Protein AF-A0A6G5QEM6-F1 (afdb_monomer)

Solvent-accessible surface area (backbone atoms only — not comparable to full-atom values): 6846 Å² total; per-residue (Å²): 125,67,67,68,57,55,53,53,4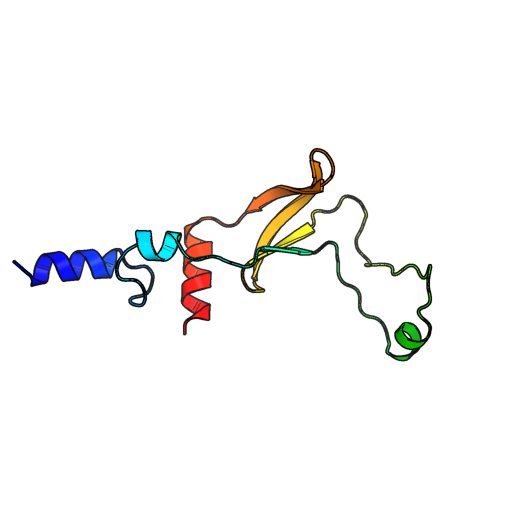0,57,76,56,15,88,64,83,81,37,86,36,55,66,63,58,69,70,60,85,76,63,79,44,75,44,87,6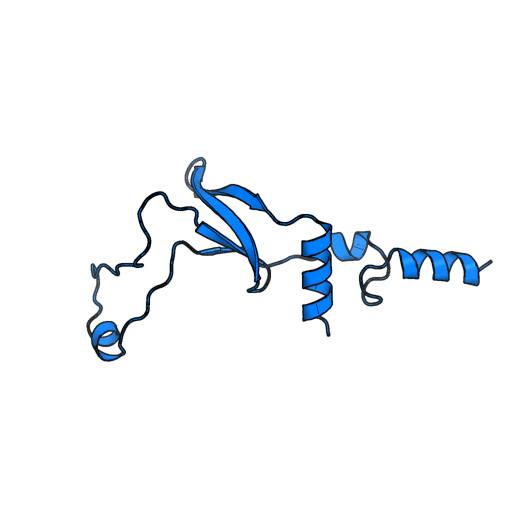4,68,67,91,77,53,72,75,56,60,75,65,64,51,95,86,64,82,82,78,38,88,62,69,86,90,60,65,25,47,27,26,47,85,92,36,80,46,33,30,19,40,83,43,78,52,97,92,38,85,39,72,48,77,76,46,70,63,55,71,69,60,55,55,54,51,59,52,65,75,79,108

Sequence (107 aa):
MSEEEDVVLETLSPLGLFKSYDEFMDISVDFIAELGTTTVSIKELMKFEQGSVIDLEKPAGESVELYINNRIFGKGEVMVYEKNLAIRINEILDSKSVIQYFKKELL

Secondary structure (DSSP, 8-state):
--HHHHHHHHHH-SSSSSSSHHHHHT----EEEE-------HHHHTT--TT-----S--TTPPEEEEETTEEEEEEEEEEETTEEEEEEEEE--HHHHHHHHHHH--

Nearest PDB structures (foldseek):
  5xrw-assembly2_B  TM=9.075E-01  e=5.304E-09  Helicobacter pylori 26695
  1o6a-assembly1_B  TM=8.934E-01  e=1.523E-06  Thermotoga maritima
  1o6a-assembly1_A  TM=9.024E-01  e=2.195E-06  Thermotoga maritima
  8uox-assembly1_E6  TM=8.435E-01  e=2.065E-06  Salmonella enterica subsp. enterica serovar Typhimurium
  8t8o-assembly1_N  TM=7.947E-01  e=1.434E-06  Salmonella enterica subsp. enterica serovar Typhimurium

Radius of gyration: 20.43 Å; Cα contacts (8 Å, |Δi|>4): 107; chains: 1; bounding box: 48×28×61 Å

Foldseek 3Di:
DVPVVQVVQVVQPLAVPDSHPVSVVPDDWDKDWAPAADDDDPVVVVVDDPPDDDDRVDDPPFWTFIDTPNDTFFTFGWDDDPNDIDTDTPTGHDPVVVSVVVNVVVD

pLDDT: mean 82.8, std 16.19, range [46.5, 98.0]

InterPro domains:
  IPR001172 Flagellar motor switch FliN/Type III secretion HrcQb [PR00956] (23-39)
  IPR001172 Flagellar motor switch FliN/Type III secretion HrcQb [PR00956] (40-56)
  IPR001172 Flagellar motor switch FliN/Type III secretion HrcQb [PR00956] (56-69)
  IPR001172 Flagellar motor switch FliN/Type III secretion HrcQb [PR00956] (69-84)
  IPR001543 Flagellar motor switch protein FliN-like, C-terminal domain [PF01052] (23-93)
  IPR012826 Flagellar motor switch FliN [TIGR02480] (21-95)
  IPR036429 SpoA-like superfamily [G3DSA:2.30.330.10] (28-105)
  IPR036429 SpoA-like superfamily [SSF101801] (21-97)
  IPR051469 Flagellar motor switch protein FliN/MopA/SpaO [PTHR43484] (19-100)

Mean predicted aligned error: 9.32 Å

Structure (mmCIF, N/CA/C/O backbone):
data_AF-A0A6G5QEM6-F1
#
_entry.id   AF-A0A6G5QEM6-F1
#
loop_
_atom_site.group_PDB
_atom_site.id
_atom_site.type_symbol
_atom_site.label_atom_id
_atom_site.label_alt_id
_atom_site.label_comp_id
_atom_site.label_asym_id
_atom_site.label_entity_id
_atom_site.label_seq_id
_atom_site.pdbx_PDB_ins_code
_atom_site.Cartn_x
_atom_site.Cartn_y
_atom_site.Cartn_z
_atom_site.occupancy
_atom_site.B_iso_or_equiv
_atom_site.auth_seq_id
_atom_site.auth_comp_id
_atom_site.auth_asym_id
_atom_site.auth_atom_id
_atom_site.pdbx_PDB_model_num
ATOM 1 N N . MET A 1 1 ? 31.007 -14.873 -36.804 1.00 53.44 1 MET A N 1
ATOM 2 C CA . MET A 1 1 ? 29.596 -14.477 -36.998 1.00 53.44 1 MET A CA 1
ATOM 3 C C . MET A 1 1 ? 28.731 -14.799 -35.782 1.00 53.44 1 MET A C 1
ATOM 5 O O . MET A 1 1 ? 27.744 -14.114 -35.617 1.00 53.44 1 MET A O 1
ATOM 9 N N . SER A 1 2 ? 29.090 -15.766 -34.924 1.00 61.12 2 SER A N 1
ATOM 10 C CA . SER A 1 2 ? 28.367 -16.065 -33.672 1.00 61.12 2 SER A CA 1
ATOM 11 C C . SER A 1 2 ? 28.695 -15.116 -32.510 1.00 61.12 2 SER A C 1
ATOM 13 O O . SER A 1 2 ? 27.821 -14.786 -31.727 1.00 61.12 2 SER A O 1
ATOM 15 N N . GLU A 1 3 ? 29.937 -14.636 -32.410 1.00 56.38 3 GLU A N 1
ATOM 16 C CA . GLU A 1 3 ? 30.391 -13.881 -31.229 1.00 56.38 3 GLU A CA 1
ATOM 17 C C . GLU A 1 3 ? 29.871 -12.433 -31.171 1.00 56.38 3 GLU A C 1
ATOM 19 O O . GLU A 1 3 ? 29.735 -11.875 -30.091 1.00 56.38 3 GLU A O 1
ATOM 24 N N . GLU A 1 4 ? 29.551 -11.812 -32.309 1.00 53.50 4 GLU A N 1
ATOM 25 C CA . GLU A 1 4 ? 29.073 -10.419 -32.345 1.00 53.50 4 GLU A CA 1
ATOM 26 C C . GLU A 1 4 ? 27.571 -10.299 -32.026 1.00 53.50 4 GLU A C 1
ATOM 28 O O . GLU A 1 4 ? 27.163 -9.298 -31.445 1.00 53.50 4 GLU A O 1
ATOM 33 N N . GLU A 1 5 ? 26.753 -11.311 -32.343 1.00 51.56 5 GLU A N 1
ATOM 34 C CA . GLU A 1 5 ? 25.327 -11.346 -31.967 1.00 51.56 5 GLU A CA 1
ATOM 35 C C . GLU A 1 5 ? 25.134 -11.669 -30.476 1.00 51.56 5 GLU A C 1
ATOM 37 O O . GLU A 1 5 ? 24.316 -11.022 -29.818 1.00 51.56 5 GLU A O 1
ATOM 42 N N . ASP A 1 6 ? 25.932 -12.591 -29.922 1.00 50.22 6 ASP A N 1
ATOM 43 C CA . ASP A 1 6 ? 25.912 -12.933 -28.491 1.00 50.22 6 ASP A CA 1
ATOM 44 C C . ASP A 1 6 ? 26.259 -11.719 -27.605 1.00 50.22 6 ASP A C 1
ATOM 46 O O . ASP A 1 6 ? 25.592 -11.458 -26.602 1.00 50.22 6 ASP A O 1
ATOM 50 N N . VAL A 1 7 ? 27.245 -10.910 -28.012 1.00 54.31 7 VAL A N 1
ATOM 51 C CA . VAL A 1 7 ? 27.661 -9.703 -27.272 1.00 54.31 7 VAL A CA 1
ATOM 52 C C . VAL A 1 7 ? 26.580 -8.615 -27.295 1.00 54.31 7 VAL A C 1
ATOM 54 O O . VAL A 1 7 ? 26.374 -7.916 -26.301 1.00 54.31 7 VAL A O 1
ATOM 57 N N . VAL A 1 8 ? 25.845 -8.463 -28.401 1.00 55.03 8 VAL A N 1
ATOM 58 C CA . VAL A 1 8 ? 24.754 -7.476 -28.495 1.00 55.03 8 VAL A CA 1
ATOM 59 C C . VAL A 1 8 ? 23.582 -7.873 -27.589 1.00 55.03 8 VAL A C 1
ATOM 61 O O . VAL A 1 8 ? 23.037 -7.016 -26.887 1.00 55.03 8 VAL A O 1
ATOM 64 N N . LEU A 1 9 ? 23.240 -9.162 -27.529 1.00 48.62 9 LEU A N 1
ATOM 65 C CA . LEU A 1 9 ? 22.192 -9.694 -26.650 1.00 48.62 9 LEU A CA 1
ATOM 66 C C . LEU A 1 9 ? 22.537 -9.534 -25.163 1.00 48.62 9 LEU A C 1
ATOM 68 O O . LEU A 1 9 ? 21.676 -9.129 -24.382 1.00 48.62 9 LEU A O 1
ATOM 72 N N . GLU A 1 10 ? 23.796 -9.741 -24.770 1.00 52.09 10 GLU A N 1
ATOM 73 C CA . GLU A 1 10 ? 24.253 -9.507 -23.392 1.00 52.09 10 GLU A CA 1
ATOM 74 C C . GLU A 1 10 ? 24.044 -8.053 -22.948 1.00 52.09 10 GLU A C 1
ATOM 76 O O . GLU A 1 10 ? 23.564 -7.810 -21.838 1.00 52.09 10 GLU A O 1
ATOM 81 N N . THR A 1 11 ? 24.333 -7.082 -23.824 1.00 50.19 11 THR A N 1
ATOM 82 C CA . THR A 1 11 ? 24.189 -5.645 -23.515 1.00 50.19 11 THR A CA 1
ATOM 83 C C . THR A 1 11 ? 22.739 -5.165 -23.440 1.00 50.19 11 THR A C 1
ATOM 85 O O . THR A 1 11 ? 22.458 -4.154 -22.789 1.00 50.19 11 THR A O 1
ATOM 88 N N . LEU A 1 12 ? 21.818 -5.893 -24.078 1.00 50.12 12 LEU A N 1
ATOM 89 C CA . LEU A 1 12 ? 20.379 -5.627 -24.049 1.00 50.12 12 LEU A CA 1
ATOM 90 C C . LEU A 1 12 ? 19.649 -6.449 -22.983 1.00 50.12 12 LEU A C 1
ATOM 92 O O . LEU A 1 12 ? 18.542 -6.077 -22.597 1.00 50.12 12 LEU A O 1
ATOM 96 N N . SER A 1 13 ? 20.259 -7.524 -22.474 1.00 53.94 13 SER A N 1
ATOM 97 C CA . SER A 1 13 ? 19.708 -8.302 -21.371 1.00 53.94 13 SER A CA 1
ATOM 98 C C . SER A 1 13 ? 19.843 -7.502 -20.069 1.00 53.94 13 SER A C 1
ATOM 100 O O . SER A 1 13 ? 20.948 -7.185 -19.619 1.00 53.94 13 SER A O 1
ATOM 102 N N . PRO A 1 14 ? 18.742 -7.139 -19.392 1.00 50.22 14 PRO A N 1
ATOM 103 C CA . PRO A 1 14 ? 18.858 -6.383 -18.156 1.00 50.22 14 PRO A CA 1
ATOM 104 C C . PRO A 1 14 ? 19.528 -7.185 -17.024 1.00 50.22 14 PRO A C 1
ATOM 106 O O . PRO A 1 14 ? 19.890 -6.583 -16.018 1.00 50.22 14 PRO A O 1
ATOM 109 N N . LEU A 1 15 ? 19.728 -8.501 -17.141 1.00 52.81 15 LEU A N 1
ATOM 110 C CA . LEU A 1 15 ? 20.105 -9.343 -16.001 1.00 52.81 15 LEU A CA 1
ATOM 111 C C . LEU A 1 15 ? 21.058 -10.518 -16.277 1.00 52.81 15 LEU A C 1
ATOM 113 O O . LEU A 1 15 ? 21.411 -11.186 -15.312 1.00 52.81 15 LEU A O 1
ATOM 117 N N . GLY A 1 16 ? 21.405 -10.871 -17.521 1.00 56.72 16 GLY A N 1
ATOM 118 C CA . GLY A 1 16 ? 22.059 -12.167 -17.808 1.00 56.72 16 GLY A CA 1
ATOM 119 C C . GLY A 1 16 ? 21.228 -13.414 -17.424 1.00 56.72 16 GLY A C 1
ATOM 120 O O . GLY A 1 16 ? 21.639 -14.538 -17.690 1.00 56.72 16 GLY A O 1
ATOM 121 N N . LEU A 1 17 ? 20.053 -13.217 -16.810 1.00 58.56 17 LEU A N 1
ATOM 122 C CA . LEU A 1 17 ? 19.066 -14.234 -16.440 1.00 58.56 17 LEU A CA 1
ATOM 123 C C . LEU A 1 17 ? 18.010 -14.437 -17.538 1.00 58.56 17 LEU A C 1
ATOM 125 O O . LEU A 1 17 ? 17.430 -15.512 -17.651 1.00 58.56 17 LEU A O 1
ATOM 129 N N . PHE A 1 18 ? 17.783 -13.402 -18.347 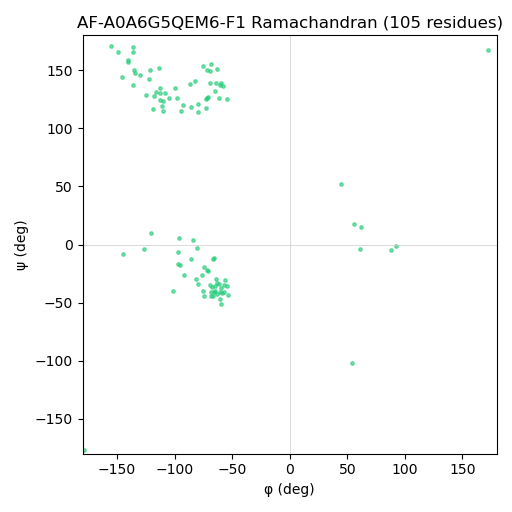1.00 63.66 18 PHE A N 1
ATOM 130 C CA . PHE A 1 18 ? 16.846 -13.400 -19.469 1.00 63.66 18 PHE A CA 1
ATOM 131 C C . PHE A 1 18 ? 17.644 -13.301 -20.758 1.00 63.66 18 PHE A C 1
ATOM 133 O O . PHE A 1 18 ? 18.565 -12.486 -20.848 1.00 63.66 18 PHE A O 1
ATOM 140 N N . LYS A 1 19 ? 17.303 -14.123 -21.750 1.00 64.62 19 LYS A N 1
ATOM 141 C CA . LYS A 1 19 ? 18.001 -14.143 -23.041 1.00 64.62 19 LYS A CA 1
ATOM 142 C C . LYS A 1 19 ? 17.647 -12.933 -23.901 1.00 64.62 19 LYS A C 1
ATOM 144 O O . LYS A 1 19 ? 18.393 -12.599 -24.816 1.00 64.62 19 LYS A O 1
ATOM 149 N N . SER A 1 20 ? 16.529 -12.268 -23.608 1.00 75.38 20 SER A N 1
ATOM 150 C CA . SER A 1 20 ? 16.092 -11.057 -24.299 1.00 75.38 20 SER A CA 1
ATOM 151 C C . SER A 1 20 ? 15.301 -10.120 -23.382 1.00 75.38 20 SER A C 1
ATOM 153 O O . SER A 1 20 ? 14.857 -10.490 -22.294 1.00 75.38 20 SER A O 1
ATOM 155 N N . TYR A 1 21 ? 15.117 -8.881 -23.841 1.00 75.56 21 TYR A N 1
ATOM 156 C CA . TYR A 1 21 ? 14.203 -7.927 -23.213 1.00 75.56 21 TYR A CA 1
ATOM 157 C C . TYR A 1 21 ? 12.745 -8.409 -23.274 1.00 75.56 21 TYR A C 1
ATOM 159 O O . TYR A 1 21 ? 12.002 -8.188 -22.325 1.00 75.56 21 TYR A O 1
ATOM 167 N N . ASP A 1 22 ? 12.360 -9.120 -24.336 1.00 81.50 22 ASP A N 1
ATOM 168 C CA . ASP A 1 22 ? 11.002 -9.654 -24.496 1.00 81.50 22 ASP A CA 1
ATOM 169 C C . ASP A 1 22 ? 10.668 -10.682 -23.404 1.00 81.50 22 ASP A C 1
ATOM 171 O O . ASP A 1 22 ? 9.617 -10.586 -22.780 1.00 81.50 22 ASP A O 1
ATOM 175 N N . GLU A 1 23 ? 11.604 -11.583 -23.072 1.00 78.81 23 GLU A N 1
ATOM 176 C CA . GLU A 1 23 ? 11.424 -12.538 -21.964 1.00 78.81 23 GLU A CA 1
ATOM 177 C C . GLU A 1 23 ? 11.245 -11.835 -20.608 1.00 78.81 23 GLU A C 1
ATOM 179 O O . GLU A 1 23 ? 10.506 -12.317 -19.753 1.00 78.81 23 GLU A O 1
ATOM 184 N N . PHE A 1 24 ? 11.901 -10.688 -20.400 1.00 78.94 24 PHE A N 1
ATOM 185 C CA . PHE A 1 24 ? 11.712 -9.887 -19.188 1.00 78.94 24 PHE A CA 1
ATOM 186 C C . PHE A 1 24 ? 10.317 -9.245 -19.131 1.00 78.94 24 PHE A C 1
ATOM 188 O O . PHE A 1 24 ? 9.736 -9.127 -18.053 1.00 78.94 24 PHE A O 1
ATOM 195 N N . MET A 1 25 ? 9.769 -8.842 -20.279 1.00 82.31 25 MET A N 1
ATOM 196 C CA . MET A 1 25 ? 8.450 -8.207 -20.368 1.00 82.31 25 MET A CA 1
ATOM 197 C C . MET A 1 25 ? 7.292 -9.181 -20.108 1.00 82.31 25 MET A C 1
ATOM 199 O O . MET A 1 25 ? 6.223 -8.739 -19.693 1.00 82.31 25 MET A O 1
ATOM 203 N N . ASP A 1 26 ? 7.506 -10.487 -20.291 1.00 84.00 26 ASP A N 1
ATOM 204 C CA . ASP A 1 26 ? 6.501 -11.532 -20.041 1.00 84.00 26 ASP A CA 1
ATOM 205 C C . ASP A 1 26 ? 6.375 -11.930 -18.555 1.00 84.00 26 ASP A C 1
ATOM 207 O O . ASP A 1 26 ? 5.525 -12.744 -18.177 1.00 84.00 26 ASP A O 1
ATOM 211 N N . ILE A 1 27 ? 7.206 -11.359 -17.679 1.00 83.12 27 ILE A N 1
ATOM 212 C CA . ILE A 1 27 ? 7.192 -11.661 -16.247 1.00 83.12 27 ILE A CA 1
ATOM 213 C C . ILE A 1 27 ? 5.957 -11.043 -15.590 1.00 83.12 27 ILE A C 1
ATOM 215 O O . ILE A 1 27 ? 5.732 -9.834 -15.626 1.00 83.12 27 ILE A O 1
ATOM 219 N N . SER A 1 28 ? 5.182 -11.885 -14.909 1.00 84.75 28 SER A N 1
ATOM 220 C CA . SER A 1 28 ? 4.093 -11.439 -14.037 1.00 84.75 28 SER A CA 1
ATOM 221 C C . SER A 1 28 ? 4.624 -11.035 -12.666 1.00 84.75 28 SER A C 1
ATOM 223 O O . SER A 1 28 ? 5.514 -11.689 -12.122 1.00 84.75 28 SER A O 1
ATOM 225 N N . VAL A 1 29 ? 4.061 -9.967 -12.103 1.00 86.69 29 VAL A N 1
ATOM 226 C CA . VAL A 1 29 ? 4.497 -9.390 -10.826 1.00 86.69 29 VAL A CA 1
ATOM 227 C C . VAL A 1 29 ? 3.295 -9.092 -9.945 1.00 86.69 29 VAL A C 1
ATOM 229 O O . VAL A 1 29 ? 2.227 -8.730 -10.448 1.00 86.69 29 VAL A O 1
ATOM 232 N N . ASP A 1 30 ? 3.478 -9.208 -8.632 1.00 89.62 30 ASP A N 1
ATOM 233 C CA . ASP A 1 30 ? 2.435 -8.860 -7.677 1.00 89.62 30 ASP A CA 1
ATOM 234 C C . ASP A 1 30 ? 2.395 -7.345 -7.494 1.00 89.62 30 ASP A C 1
ATOM 236 O O . ASP A 1 30 ? 3.330 -6.730 -6.976 1.00 89.62 30 ASP A O 1
ATOM 240 N N . PHE A 1 31 ? 1.288 -6.744 -7.923 1.00 92.69 31 PHE A N 1
ATOM 241 C CA . PHE A 1 31 ? 0.979 -5.347 -7.659 1.00 92.69 31 PHE A CA 1
ATOM 242 C C . PHE A 1 31 ? 0.139 -5.242 -6.385 1.00 92.69 31 PHE A C 1
ATOM 244 O O . PHE A 1 31 ? -0.975 -5.767 -6.316 1.00 92.69 31 PHE A O 1
ATOM 251 N N . ILE A 1 32 ? 0.658 -4.527 -5.389 1.00 94.94 32 ILE A N 1
ATOM 252 C CA . ILE A 1 32 ? -0.012 -4.309 -4.106 1.00 94.94 32 ILE A CA 1
ATOM 253 C C . ILE A 1 32 ? -0.258 -2.810 -3.936 1.00 94.94 32 ILE A C 1
ATOM 255 O O . ILE A 1 32 ? 0.662 -2.003 -4.045 1.00 94.94 32 ILE A O 1
ATOM 259 N N . ALA A 1 33 ? -1.502 -2.433 -3.647 1.00 95.12 33 ALA A N 1
ATOM 260 C CA . ALA A 1 33 ? -1.866 -1.074 -3.264 1.00 95.12 33 ALA A CA 1
ATOM 261 C C . ALA A 1 33 ? -2.247 -1.057 -1.783 1.00 95.12 33 ALA A C 1
ATOM 263 O O . ALA A 1 33 ? -3.234 -1.679 -1.386 1.00 95.12 33 ALA A O 1
ATOM 264 N N . GLU A 1 34 ? -1.466 -0.354 -0.967 1.00 93.38 34 GLU A N 1
ATOM 265 C CA . GLU A 1 34 ? -1.671 -0.321 0.477 1.00 93.38 34 GLU A CA 1
ATOM 266 C C . GLU A 1 34 ? -2.527 0.883 0.879 1.00 93.38 34 GLU A C 1
ATOM 268 O O . GLU A 1 34 ? -2.120 2.041 0.734 1.00 93.38 34 GLU A O 1
ATOM 273 N N . LEU A 1 35 ? -3.727 0.605 1.406 1.00 91.31 35 LEU A N 1
A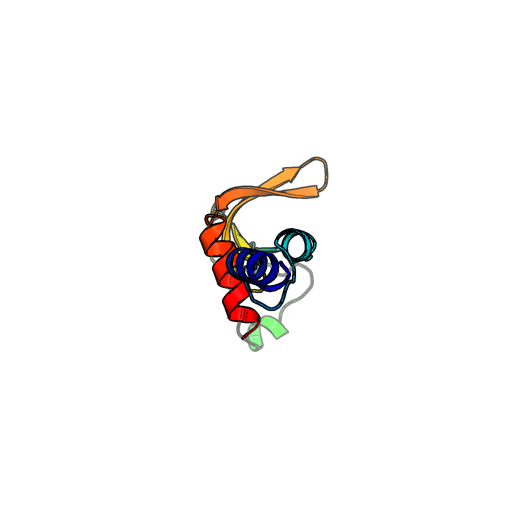TOM 274 C CA . LEU A 1 35 ? -4.619 1.644 1.926 1.00 91.31 35 LEU A CA 1
ATOM 275 C C . LEU A 1 35 ? -3.951 2.402 3.081 1.00 91.31 35 LEU A C 1
ATOM 277 O O . LEU A 1 35 ? -3.937 3.631 3.083 1.00 91.31 35 LEU A O 1
ATOM 281 N N . GLY A 1 36 ? -3.365 1.661 4.017 1.00 90.75 36 GLY A N 1
ATOM 282 C CA . GLY A 1 36 ? -2.593 2.163 5.146 1.00 90.75 36 GLY A CA 1
ATOM 283 C C . GLY A 1 36 ? -2.236 1.031 6.106 1.00 90.75 36 GLY A C 1
ATOM 284 O O . GLY A 1 36 ? -2.801 -0.064 6.032 1.00 90.75 36 GLY A O 1
ATOM 285 N N . THR A 1 37 ? -1.323 1.321 7.022 1.00 92.88 37 THR A N 1
ATOM 286 C CA . THR A 1 37 ? -0.836 0.397 8.045 1.00 92.88 37 THR A CA 1
ATOM 287 C C . THR A 1 37 ? -0.894 1.057 9.411 1.00 92.88 37 THR A C 1
ATOM 289 O O . THR A 1 37 ? -0.685 2.254 9.554 1.00 92.88 37 THR A O 1
ATOM 292 N N . THR A 1 38 ? -1.175 0.256 10.434 1.00 95.75 38 THR A N 1
ATOM 293 C CA . THR A 1 38 ? -1.114 0.687 11.832 1.00 95.75 38 THR A CA 1
ATOM 294 C C . THR A 1 38 ? -0.518 -0.426 12.682 1.00 95.75 38 THR A C 1
ATOM 296 O O . THR A 1 38 ? -0.543 -1.601 12.299 1.00 95.75 38 THR A O 1
ATOM 299 N N . THR A 1 39 ? 0.033 -0.068 13.837 1.00 96.38 39 THR A N 1
ATOM 300 C CA . THR A 1 39 ? 0.560 -1.031 14.807 1.00 96.38 39 THR A CA 1
ATOM 301 C C . THR A 1 39 ? -0.407 -1.157 15.971 1.00 96.38 39 THR A C 1
ATOM 303 O O . THR A 1 39 ? -0.729 -0.175 16.628 1.00 96.38 39 THR A O 1
ATOM 306 N N . VAL A 1 40 ? -0.818 -2.387 16.274 1.00 97.19 40 VAL A N 1
ATOM 307 C CA . VAL A 1 40 ? -1.697 -2.689 17.411 1.00 97.19 40 VAL A CA 1
ATOM 308 C C . VAL A 1 40 ? -1.028 -3.675 18.359 1.00 97.19 40 VAL A C 1
ATOM 310 O O . VAL A 1 40 ? -0.228 -4.521 17.951 1.00 97.19 40 VAL A O 1
ATOM 313 N N . SER A 1 41 ? -1.354 -3.595 19.646 1.00 97.75 41 SER A N 1
ATOM 314 C CA . SER A 1 41 ? -0.867 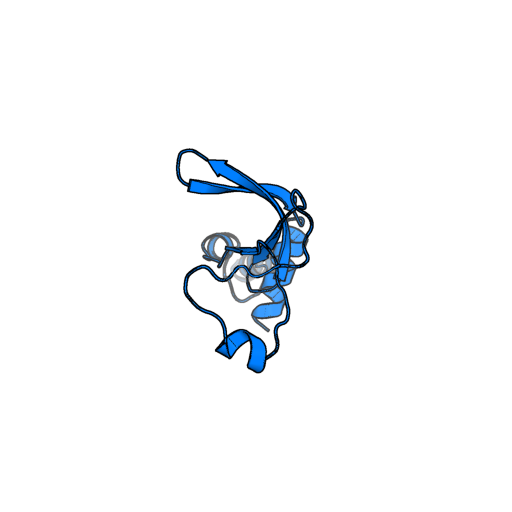-4.569 20.623 1.00 97.75 41 SER A CA 1
ATOM 315 C C . SER A 1 41 ? -1.609 -5.906 20.501 1.00 97.75 41 SER A C 1
ATOM 317 O O . SER A 1 41 ? -2.790 -5.955 20.152 1.00 97.75 41 SER A O 1
ATOM 319 N N . ILE A 1 42 ? -0.966 -7.012 20.900 1.00 97.94 42 ILE A N 1
ATOM 320 C CA . ILE A 1 42 ? -1.624 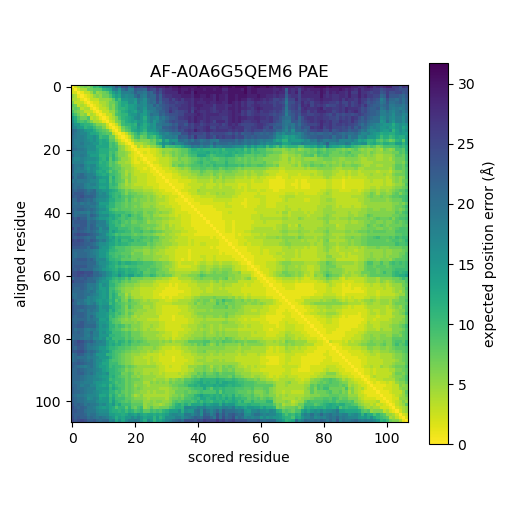-8.336 20.963 1.00 97.94 42 ILE A CA 1
ATOM 321 C C . ILE A 1 42 ? -2.895 -8.276 21.829 1.00 97.94 42 ILE A C 1
ATOM 323 O O . ILE A 1 42 ? -3.900 -8.911 21.522 1.00 97.94 42 ILE A O 1
ATOM 327 N N . LYS A 1 43 ? -2.879 -7.479 22.905 1.00 97.94 43 LYS A N 1
ATOM 328 C CA . LYS A 1 43 ? -4.030 -7.312 23.801 1.00 97.94 43 LYS A CA 1
ATOM 329 C C . LYS A 1 43 ? -5.223 -6.644 23.112 1.00 97.94 43 LYS A C 1
ATOM 331 O O . LYS A 1 43 ? -6.354 -6.972 23.455 1.00 97.94 43 LYS A O 1
ATOM 336 N N . GLU A 1 44 ? -4.990 -5.696 22.211 1.00 96.75 44 GLU A N 1
ATOM 337 C CA . GLU A 1 44 ? -6.049 -5.057 21.419 1.00 96.75 44 GLU A CA 1
ATOM 338 C C . GLU A 1 44 ? -6.558 -5.991 20.331 1.00 96.75 44 GLU A C 1
ATOM 340 O O . GLU A 1 44 ? -7.767 -6.170 20.226 1.00 96.75 44 GLU A O 1
ATOM 345 N N . LEU A 1 45 ? -5.651 -6.666 19.618 1.00 96.75 45 LEU A N 1
ATOM 346 C CA . LEU A 1 45 ? -6.001 -7.651 18.595 1.00 96.75 45 LEU A CA 1
ATOM 347 C C . LEU A 1 45 ? -6.948 -8.732 19.139 1.00 96.75 45 LEU A C 1
ATOM 349 O O . LEU A 1 45 ? -7.947 -9.060 18.509 1.00 96.75 45 LEU A O 1
ATOM 353 N N . MET A 1 46 ? -6.682 -9.241 20.346 1.00 98.00 46 MET A N 1
ATOM 354 C CA . MET A 1 46 ? -7.527 -10.250 21.002 1.00 98.00 46 MET A CA 1
ATOM 355 C C . MET A 1 46 ? -8.928 -9.749 21.391 1.00 98.00 46 MET A C 1
ATOM 357 O O . MET A 1 46 ? -9.775 -10.557 21.763 1.00 98.00 46 MET A O 1
ATOM 361 N N . LYS A 1 47 ? -9.173 -8.434 21.353 1.00 97.44 47 LYS A N 1
ATOM 362 C CA . LYS A 1 47 ? -10.486 -7.827 21.613 1.00 97.44 47 LYS A CA 1
ATOM 363 C C . LYS A 1 47 ? -11.259 -7.516 20.336 1.00 97.44 47 LYS A C 1
ATOM 365 O O . LYS A 1 47 ? -12.395 -7.066 20.441 1.00 97.44 47 LYS A O 1
ATOM 370 N N . PHE A 1 48 ? -10.656 -7.687 19.160 1.00 97.81 48 PHE A N 1
ATOM 371 C CA . PHE A 1 48 ? -11.353 -7.426 17.911 1.00 97.81 48 PHE A CA 1
ATOM 372 C C . PHE A 1 48 ? -12.509 -8.404 17.741 1.00 97.81 48 PHE A C 1
ATOM 374 O O . PHE A 1 48 ? -12.374 -9.617 17.881 1.00 97.81 48 PHE A O 1
ATOM 381 N N . GLU A 1 49 ? -13.652 -7.837 17.403 1.00 97.81 49 GLU A N 1
ATOM 382 C CA . GLU A 1 49 ? -14.888 -8.546 17.121 1.00 97.81 49 GLU A CA 1
ATOM 383 C C . GLU A 1 49 ? -15.562 -7.957 15.881 1.00 97.81 49 GLU A C 1
ATOM 385 O O . GLU A 1 49 ? -15.152 -6.914 15.358 1.00 97.81 49 GLU A O 1
ATOM 390 N N . GLN A 1 50 ? -16.600 -8.630 15.385 1.00 97.56 50 GLN A N 1
ATOM 391 C CA . GLN A 1 50 ? -17.349 -8.153 14.229 1.00 97.56 50 GLN A CA 1
ATOM 392 C C . GLN A 1 50 ? -17.851 -6.720 14.466 1.00 97.56 50 GLN A C 1
ATOM 394 O O . GLN A 1 50 ? -18.549 -6.450 15.437 1.00 97.56 50 GLN A O 1
ATOM 399 N N . GLY A 1 51 ? -17.508 -5.812 13.551 1.00 97.31 51 GLY A N 1
ATOM 400 C CA . GLY A 1 51 ? -17.852 -4.391 13.655 1.00 97.31 51 GLY A CA 1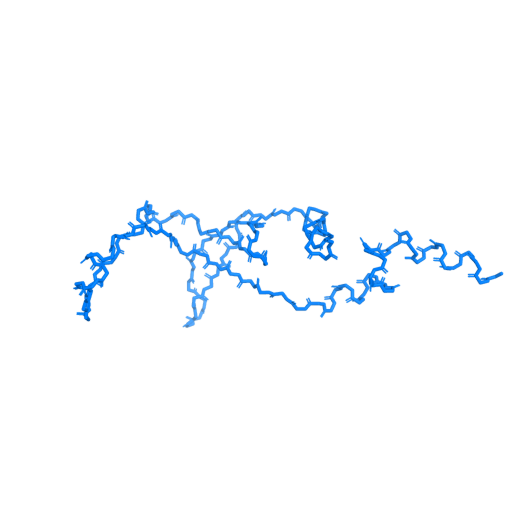
ATOM 401 C C . GLY A 1 51 ? -16.791 -3.519 14.334 1.00 97.31 51 GLY A C 1
ATOM 402 O O . GLY A 1 51 ? -16.977 -2.306 14.395 1.00 97.31 51 GLY A O 1
ATOM 403 N N . SER A 1 52 ? -15.674 -4.092 14.795 1.00 97.31 52 SER A N 1
ATOM 404 C CA . SER A 1 52 ? -14.522 -3.306 15.254 1.00 97.31 52 SER A CA 1
ATOM 405 C C . SER A 1 52 ? -13.983 -2.420 14.129 1.00 97.31 52 SER A C 1
ATOM 407 O O . SER A 1 52 ? -13.878 -2.852 12.981 1.00 97.31 52 SER A O 1
ATOM 409 N N . VAL A 1 53 ? -13.619 -1.186 14.474 1.00 96.38 53 VAL A N 1
ATOM 410 C CA . VAL A 1 53 ? -13.016 -0.212 13.558 1.00 96.38 53 VAL A CA 1
ATOM 411 C C . VAL A 1 53 ? -11.547 -0.055 13.925 1.00 96.38 53 VAL A C 1
ATOM 413 O O . VAL A 1 53 ? -11.222 0.144 15.094 1.00 96.38 53 VAL A O 1
ATOM 416 N N . ILE A 1 54 ? -10.671 -0.155 12.928 1.00 95.69 54 ILE A N 1
ATOM 417 C CA . ILE A 1 54 ? -9.221 -0.031 13.084 1.00 95.69 54 ILE A CA 1
ATOM 418 C C . ILE A 1 54 ? -8.806 1.276 12.414 1.00 95.69 54 ILE A C 1
ATOM 420 O O . ILE A 1 54 ? -9.043 1.453 11.218 1.00 95.69 54 ILE A O 1
ATOM 424 N N . ASP A 1 55 ? -8.224 2.190 13.186 1.00 94.00 55 ASP A N 1
ATOM 425 C CA . ASP A 1 55 ? -7.677 3.439 12.660 1.00 94.00 55 ASP A CA 1
ATOM 4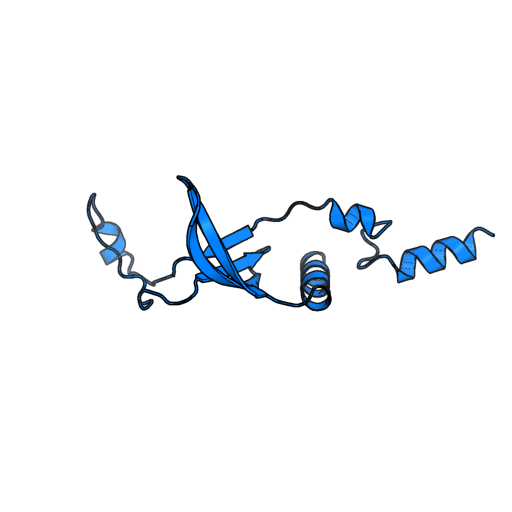26 C C . ASP A 1 55 ? -6.298 3.173 12.044 1.00 94.00 55 ASP A C 1
ATOM 428 O O . ASP A 1 55 ? -5.395 2.679 12.719 1.00 94.00 55 ASP A O 1
ATOM 432 N N . LEU A 1 56 ? -6.152 3.470 10.752 1.00 94.38 56 LEU A N 1
ATOM 433 C CA . LEU A 1 56 ? -4.905 3.278 10.009 1.00 94.38 56 LEU A CA 1
ATOM 434 C C . LEU A 1 56 ? -3.925 4.449 10.176 1.00 94.38 56 LEU A C 1
ATOM 436 O O . LEU A 1 56 ? -2.905 4.466 9.500 1.00 94.38 56 LEU A O 1
ATOM 440 N N . GLU A 1 57 ? -4.254 5.447 11.004 1.00 89.69 57 GLU A N 1
ATOM 441 C CA . GLU A 1 57 ? -3.439 6.646 11.264 1.00 89.69 57 GLU A CA 1
ATOM 442 C C . GLU A 1 57 ? -3.077 7.444 9.998 1.00 89.69 57 GLU A C 1
ATOM 444 O O . GLU A 1 57 ? -2.184 8.292 10.001 1.00 89.69 57 GLU A O 1
ATOM 449 N N . LYS A 1 58 ? -3.810 7.206 8.905 1.00 88.69 58 LYS A N 1
ATOM 450 C CA . LYS A 1 58 ? -3.609 7.850 7.613 1.00 88.69 58 LYS A CA 1
ATOM 451 C C . LYS A 1 58 ? -4.757 8.812 7.310 1.00 88.69 58 LYS A C 1
ATOM 453 O O . LYS A 1 58 ? -5.913 8.375 7.273 1.00 88.69 58 LYS A O 1
ATOM 458 N N . PRO A 1 59 ? -4.481 10.104 7.058 1.00 89.31 59 PRO A N 1
ATOM 459 C CA . PRO A 1 59 ? -5.517 11.066 6.712 1.00 89.31 59 PRO A CA 1
ATOM 460 C 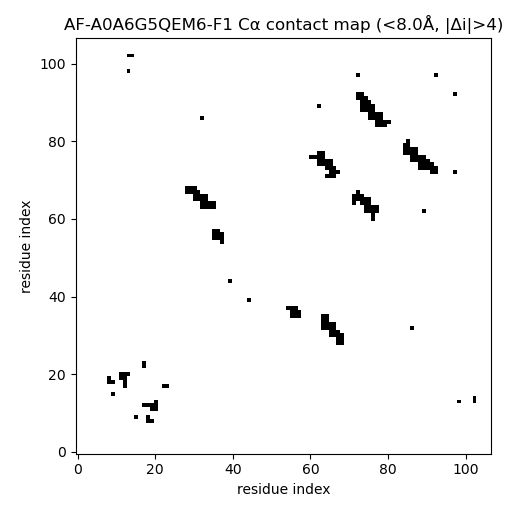C . PRO A 1 59 ? -6.307 10.655 5.465 1.00 89.31 59 PRO A C 1
ATOM 462 O O . PRO A 1 59 ? -5.754 10.235 4.446 1.00 89.31 59 PRO A O 1
ATOM 465 N N . ALA A 1 60 ? -7.631 10.804 5.532 1.00 86.19 60 ALA A N 1
ATOM 466 C CA . ALA A 1 60 ? -8.498 10.531 4.394 1.00 86.19 60 ALA A CA 1
ATOM 467 C C . ALA A 1 60 ? -8.142 11.437 3.204 1.00 86.19 60 ALA A C 1
ATOM 469 O O . ALA A 1 60 ? -7.945 12.642 3.363 1.00 86.19 60 ALA A O 1
ATOM 470 N N . GLY A 1 61 ? -8.109 10.853 2.006 1.00 84.06 61 GLY A N 1
ATOM 471 C CA . GLY A 1 61 ? -7.760 11.560 0.771 1.00 84.06 61 GLY A CA 1
ATOM 472 C C . GLY A 1 61 ? -6.264 11.588 0.452 1.00 84.06 61 GLY A C 1
ATOM 473 O O . GLY A 1 61 ? -5.904 12.039 -0.631 1.00 84.06 61 GLY A O 1
ATOM 474 N N . GLU A 1 62 ? -5.393 11.081 1.330 1.00 90.25 62 GLU A N 1
ATOM 475 C CA . GLU A 1 62 ? -3.993 10.863 0.967 1.00 90.25 62 GLU A CA 1
ATOM 476 C C . GLU A 1 62 ? -3.825 9.728 -0.045 1.00 90.25 62 GLU A C 1
ATOM 478 O O . GLU A 1 62 ? -4.574 8.745 -0.056 1.00 90.25 62 GLU A O 1
ATOM 483 N N . SER A 1 63 ? -2.792 9.845 -0.882 1.00 94.12 63 SER A N 1
ATOM 484 C CA . SER A 1 63 ? -2.452 8.801 -1.841 1.00 94.12 63 SER A CA 1
ATOM 485 C C . SER A 1 63 ? -2.037 7.505 -1.140 1.00 94.12 63 SER A C 1
ATOM 487 O O . SER A 1 63 ? -1.291 7.508 -0.160 1.00 94.12 63 SER A O 1
ATOM 489 N N . VAL A 1 64 ? -2.495 6.376 -1.667 1.00 95.12 64 VAL A N 1
ATOM 490 C CA . VAL A 1 64 ? -2.016 5.039 -1.316 1.00 95.12 64 VAL A CA 1
ATOM 491 C C . VAL A 1 64 ? -0.623 4.797 -1.869 1.00 95.12 64 VAL A C 1
ATOM 493 O O . VAL A 1 64 ? -0.244 5.351 -2.903 1.00 95.12 64 VAL A O 1
ATOM 496 N N . GLU A 1 65 ? 0.132 3.964 -1.168 1.00 95.38 65 GLU A N 1
ATOM 497 C CA . GLU A 1 65 ? 1.446 3.520 -1.614 1.00 95.38 65 GLU A CA 1
ATOM 498 C C . GLU A 1 65 ? 1.289 2.295 -2.508 1.00 95.38 65 GLU A C 1
ATOM 500 O O . GLU A 1 65 ? 0.467 1.414 -2.241 1.00 95.38 65 GLU A O 1
ATOM 505 N N . LEU A 1 66 ? 2.054 2.267 -3.597 1.00 95.62 66 LEU A N 1
ATOM 506 C CA . LEU A 1 66 ? 2.009 1.201 -4.588 1.00 95.62 66 LEU A CA 1
ATOM 507 C C . LEU A 1 66 ? 3.312 0.429 -4.545 1.00 95.62 66 LEU A C 1
ATOM 509 O O . LEU A 1 66 ? 4.394 1.017 -4.626 1.00 95.62 66 LEU A O 1
ATOM 513 N N . TYR A 1 67 ? 3.187 -0.886 -4.466 1.00 93.12 67 TYR A N 1
ATOM 514 C CA . TYR A 1 67 ? 4.287 -1.811 -4.308 1.00 93.12 67 TYR A CA 1
ATOM 515 C C . TYR A 1 67 ? 4.315 -2.826 -5.444 1.00 93.12 67 TYR A C 1
ATOM 517 O O . TYR A 1 67 ? 3.276 -3.323 -5.878 1.00 93.12 67 TYR A O 1
ATOM 525 N N . ILE A 1 68 ? 5.526 -3.159 -5.874 1.00 89.75 68 ILE A N 1
ATOM 526 C CA . ILE A 1 68 ? 5.826 -4.357 -6.656 1.00 89.75 68 ILE A CA 1
ATOM 527 C C . ILE A 1 68 ? 6.915 -5.101 -5.899 1.00 89.75 68 ILE A C 1
ATOM 529 O O . ILE A 1 68 ? 7.907 -4.480 -5.510 1.00 89.75 68 ILE A O 1
ATOM 533 N N . ASN A 1 69 ? 6.711 -6.395 -5.650 1.00 84.62 69 ASN A N 1
ATOM 534 C CA . ASN A 1 69 ? 7.635 -7.235 -4.881 1.00 84.62 69 ASN A CA 1
ATOM 535 C C . ASN A 1 69 ? 8.142 -6.539 -3.601 1.00 84.62 69 ASN A C 1
ATOM 537 O O . ASN A 1 69 ? 9.339 -6.350 -3.378 1.00 84.62 69 ASN A O 1
ATOM 541 N N . ASN A 1 70 ? 7.208 -6.041 -2.786 1.00 83.31 70 ASN A N 1
ATOM 542 C CA . ASN A 1 70 ? 7.498 -5.385 -1.506 1.00 83.31 70 ASN A CA 1
ATOM 543 C C . ASN A 1 70 ? 8.341 -4.096 -1.595 1.00 83.31 70 ASN A C 1
ATOM 545 O O . ASN A 1 70 ? 8.836 -3.614 -0.575 1.00 83.31 70 ASN A O 1
ATOM 549 N N . ARG A 1 71 ? 8.483 -3.491 -2.781 1.00 86.69 71 ARG A N 1
ATOM 550 C CA . ARG A 1 71 ? 9.155 -2.197 -2.960 1.00 86.69 71 ARG A CA 1
ATOM 551 C C . ARG A 1 71 ? 8.194 -1.147 -3.471 1.00 86.69 71 ARG A C 1
ATOM 553 O O . ARG A 1 71 ? 7.506 -1.367 -4.465 1.00 86.69 71 ARG A O 1
ATOM 560 N N . ILE A 1 72 ? 8.208 0.015 -2.821 1.00 90.50 72 ILE A N 1
ATOM 561 C CA . ILE A 1 72 ? 7.438 1.172 -3.270 1.00 90.50 72 ILE A CA 1
ATOM 562 C C . ILE A 1 72 ? 7.935 1.578 -4.656 1.00 90.50 72 ILE A C 1
ATOM 564 O O . ILE A 1 72 ? 9.127 1.823 -4.851 1.00 90.50 72 ILE A O 1
ATOM 568 N N . PHE A 1 73 ? 7.012 1.672 -5.606 1.00 93.56 73 PHE A N 1
ATOM 569 C CA . PHE A 1 73 ? 7.301 2.116 -6.968 1.00 93.56 73 PHE A CA 1
ATOM 570 C C . PHE A 1 73 ? 6.409 3.275 -7.423 1.00 93.56 73 PHE A C 1
ATOM 572 O O . PHE A 1 73 ? 6.607 3.812 -8.513 1.00 93.56 73 PHE A O 1
ATOM 579 N N . GLY A 1 74 ? 5.448 3.687 -6.596 1.00 95.31 74 GLY A N 1
ATOM 580 C CA . GLY A 1 74 ? 4.577 4.806 -6.909 1.00 95.31 74 GLY A CA 1
ATOM 581 C C . GLY A 1 74 ? 3.573 5.131 -5.812 1.00 95.31 74 GLY A C 1
ATOM 582 O O . GLY A 1 74 ? 3.552 4.514 -4.745 1.00 95.31 74 GLY A O 1
ATOM 583 N N . LYS A 1 75 ? 2.729 6.114 -6.114 1.00 96.25 75 LYS A N 1
ATOM 584 C CA . LYS A 1 75 ? 1.597 6.548 -5.298 1.00 96.25 75 LYS A CA 1
ATOM 585 C C . LYS A 1 75 ? 0.368 6.748 -6.171 1.00 96.25 75 LYS A C 1
ATOM 587 O O . LYS A 1 75 ? 0.481 7.128 -7.339 1.00 96.25 75 LYS A O 1
ATOM 592 N N . GLY A 1 76 ? -0.812 6.536 -5.604 1.00 96.06 76 GLY A N 1
ATOM 593 C CA . GLY A 1 76 ? -2.061 6.734 -6.332 1.00 96.06 76 GLY A CA 1
ATOM 594 C C . GLY A 1 76 ? -3.261 7.033 -5.452 1.00 96.06 76 GLY A C 1
ATOM 595 O O . GLY A 1 76 ? -3.201 6.940 -4.235 1.00 96.06 76 GLY A O 1
ATOM 596 N N . GLU A 1 77 ? -4.368 7.397 -6.074 1.00 94.56 77 GLU A N 1
ATOM 597 C CA . GLU A 1 77 ? -5.647 7.631 -5.412 1.00 94.56 77 GLU A CA 1
ATOM 598 C C . GLU A 1 77 ? -6.560 6.420 -5.571 1.00 94.56 77 GLU A C 1
ATOM 600 O O . GLU A 1 77 ? -6.718 5.888 -6.674 1.00 94.56 77 GLU A O 1
ATOM 605 N N . VAL A 1 78 ? -7.200 6.010 -4.474 1.00 92.75 78 VAL A N 1
ATOM 606 C CA . VAL A 1 78 ? -8.272 5.013 -4.527 1.00 92.75 78 VAL A CA 1
ATOM 607 C C . VAL A 1 78 ? -9.487 5.649 -5.183 1.00 92.75 78 VAL A C 1
ATOM 609 O O . VAL A 1 78 ? -9.977 6.693 -4.757 1.00 92.75 78 VAL A O 1
ATOM 612 N N . MET A 1 79 ? -10.001 4.987 -6.206 1.00 92.94 79 MET A N 1
ATOM 613 C CA . MET A 1 79 ? -11.212 5.377 -6.902 1.00 92.94 79 MET A CA 1
ATOM 614 C C . MET A 1 79 ? -12.099 4.163 -7.155 1.00 92.94 79 MET A C 1
ATOM 616 O O . MET A 1 79 ? -11.679 3.013 -7.041 1.00 92.94 79 MET A O 1
ATOM 620 N N . VAL A 1 80 ? -13.349 4.425 -7.518 1.00 95.25 80 VAL A N 1
ATOM 621 C CA . VAL A 1 80 ? -14.259 3.389 -8.003 1.00 95.25 80 VAL A CA 1
ATOM 622 C C . VAL A 1 80 ? -14.251 3.440 -9.523 1.00 95.25 80 VAL A C 1
ATOM 624 O O . VAL A 1 80 ? -14.482 4.497 -10.115 1.00 95.25 80 VAL A O 1
ATOM 627 N N . TYR A 1 81 ? -13.980 2.302 -10.152 1.00 95.50 81 TYR A N 1
ATOM 628 C CA . TYR A 1 81 ? -14.115 2.122 -11.590 1.00 95.50 81 TYR A CA 1
ATOM 629 C C . TYR A 1 81 ? -15.147 1.029 -11.850 1.00 95.50 81 TYR A C 1
ATOM 631 O O . TYR A 1 81 ? -14.985 -0.118 -11.433 1.00 95.50 81 TYR A O 1
ATOM 639 N N . GLU A 1 82 ? -16.245 1.416 -12.497 1.00 95.44 82 GLU A N 1
ATOM 640 C CA . GLU A 1 82 ? -17.462 0.611 -12.614 1.00 95.44 82 GLU A CA 1
ATOM 641 C C . GLU A 1 82 ? -17.993 0.159 -11.243 1.00 95.44 82 GLU A C 1
ATOM 643 O O . GLU A 1 82 ? -18.619 0.940 -10.531 1.00 95.44 82 GLU A O 1
ATOM 648 N N . LYS A 1 83 ? -17.755 -1.102 -10.874 1.00 95.81 83 LYS A N 1
ATOM 649 C CA . LYS A 1 83 ? -18.159 -1.705 -9.596 1.00 95.81 83 LYS A CA 1
ATOM 650 C C . LYS A 1 83 ? -16.964 -2.218 -8.790 1.00 95.81 83 LYS A C 1
ATOM 652 O O . LYS A 1 83 ? -17.161 -2.912 -7.798 1.00 95.81 83 LYS A O 1
ATOM 657 N N . ASN A 1 84 ? -15.748 -1.886 -9.218 1.00 96.06 84 ASN A N 1
ATOM 658 C CA . ASN A 1 84 ? -14.506 -2.342 -8.613 1.00 96.06 84 ASN A CA 1
ATOM 659 C C . ASN A 1 84 ? -13.752 -1.173 -7.978 1.00 96.06 84 ASN A C 1
ATOM 661 O O . ASN A 1 84 ? -13.846 -0.028 -8.429 1.00 96.06 84 ASN A O 1
ATOM 665 N N . LEU A 1 85 ? -12.968 -1.482 -6.947 1.00 94.50 85 LEU A N 1
ATOM 666 C CA . LEU A 1 85 ? -11.918 -0.579 -6.489 1.00 94.50 85 LEU A CA 1
ATOM 667 C C . LEU A 1 85 ? -10.817 -0.529 -7.548 1.00 94.50 85 LEU A C 1
ATOM 669 O O . LEU A 1 85 ? -10.447 -1.550 -8.126 1.00 94.50 85 LEU A O 1
ATOM 673 N N . ALA A 1 86 ? -10.303 0.665 -7.790 1.00 95.69 86 ALA A N 1
ATOM 674 C CA . ALA A 1 86 ? -9.218 0.919 -8.716 1.00 95.69 86 ALA A CA 1
ATOM 675 C C . ALA A 1 86 ? -8.278 1.970 -8.130 1.00 95.69 86 ALA A C 1
ATOM 677 O O . ALA A 1 86 ? -8.666 2.760 -7.270 1.00 95.69 86 ALA A O 1
ATOM 678 N N . ILE A 1 87 ? -7.045 1.991 -8.623 1.00 96.00 87 ILE A N 1
ATOM 679 C CA . ILE A 1 87 ? -6.054 2.997 -8.259 1.00 96.00 87 ILE A CA 1
ATOM 680 C C . ILE A 1 87 ? -5.772 3.862 -9.482 1.00 96.00 87 ILE A C 1
ATOM 682 O O . ILE A 1 87 ? -5.369 3.351 -10.527 1.00 96.00 87 ILE A O 1
ATOM 686 N N . ARG A 1 88 ? -5.932 5.178 -9.346 1.00 95.62 88 ARG A N 1
ATOM 687 C CA . ARG A 1 88 ? -5.355 6.137 -10.290 1.00 95.62 88 ARG A CA 1
ATOM 688 C C . ARG A 1 88 ? -3.932 6.441 -9.856 1.00 95.62 88 ARG A C 1
ATOM 690 O O . ARG A 1 88 ? -3.728 6.964 -8.770 1.00 95.62 88 ARG A O 1
ATOM 697 N N . ILE A 1 89 ? -2.958 6.123 -10.696 1.00 95.94 89 ILE A N 1
ATOM 698 C CA . ILE A 1 89 ? -1.554 6.422 -10.412 1.00 95.94 89 ILE A CA 1
ATOM 699 C C . ILE A 1 89 ? -1.330 7.934 -10.536 1.00 95.94 89 ILE A C 1
ATOM 701 O O . ILE A 1 89 ? -1.644 8.520 -11.571 1.00 95.94 89 ILE A O 1
ATOM 705 N N . ASN A 1 90 ? -0.774 8.538 -9.486 1.00 95.06 90 ASN A N 1
ATOM 706 C CA . ASN A 1 90 ? -0.411 9.955 -9.426 1.00 95.06 90 ASN A CA 1
ATOM 707 C C . ASN A 1 90 ? 1.095 10.151 -9.632 1.00 95.06 90 ASN A C 1
ATOM 709 O O . ASN A 1 90 ? 1.519 11.073 -10.324 1.00 95.06 90 ASN A O 1
ATOM 713 N N . GLU A 1 91 ? 1.899 9.265 -9.042 1.00 95.19 91 GLU A N 1
ATOM 714 C CA . GLU A 1 91 ? 3.360 9.287 -9.102 1.00 95.19 91 GLU A CA 1
ATOM 715 C C . GLU A 1 91 ? 3.869 7.867 -9.358 1.00 95.19 91 GLU A C 1
ATOM 717 O O . GLU A 1 91 ? 3.381 6.914 -8.750 1.00 95.19 91 GLU A O 1
ATOM 722 N N . ILE A 1 92 ? 4.854 7.709 -10.243 1.00 95.00 92 ILE A N 1
ATOM 723 C CA . ILE A 1 92 ? 5.464 6.412 -10.554 1.00 95.00 92 ILE A CA 1
ATOM 724 C C . ILE A 1 92 ? 6.952 6.583 -10.849 1.00 95.00 92 ILE A C 1
ATOM 726 O O . ILE A 1 92 ? 7.369 7.590 -11.426 1.00 95.00 92 ILE A O 1
ATOM 730 N N . LEU A 1 93 ? 7.753 5.600 -10.443 1.00 90.69 93 LEU A N 1
ATOM 731 C CA . LEU A 1 93 ? 9.160 5.524 -10.812 1.00 90.69 93 LEU A CA 1
ATOM 732 C C . LEU A 1 93 ? 9.327 5.366 -12.328 1.00 90.69 93 LEU A C 1
ATOM 734 O O . LEU A 1 93 ? 8.494 4.769 -13.012 1.00 90.69 93 LEU A O 1
ATOM 738 N N . ASP A 1 94 ? 10.442 5.870 -12.854 1.00 87.19 94 ASP A N 1
ATOM 739 C CA . ASP A 1 94 ? 10.778 5.665 -14.257 1.00 87.19 94 ASP A CA 1
ATOM 740 C C . ASP A 1 94 ? 11.122 4.192 -14.536 1.00 87.19 94 ASP A C 1
ATOM 742 O O . ASP A 1 94 ? 11.564 3.433 -13.665 1.00 87.19 94 ASP A O 1
ATOM 746 N N . SER A 1 95 ? 10.956 3.775 -15.792 1.00 81.94 95 SER A N 1
ATOM 747 C CA . SER A 1 95 ? 11.182 2.385 -16.205 1.00 81.94 95 SER A CA 1
ATOM 748 C C . SER A 1 95 ? 12.594 1.894 -15.869 1.00 81.94 95 SER A C 1
ATOM 750 O O . SER A 1 95 ? 12.793 0.718 -15.573 1.00 81.94 95 SER A O 1
ATOM 752 N N . LYS A 1 96 ? 13.588 2.793 -15.871 1.00 81.12 96 LYS A N 1
ATOM 753 C CA . LYS A 1 96 ? 14.974 2.461 -15.534 1.00 81.12 96 LYS A CA 1
ATOM 754 C C . LYS A 1 96 ? 15.124 2.075 -14.061 1.00 81.12 96 LYS A C 1
ATOM 756 O O . LYS A 1 96 ? 15.795 1.083 -13.775 1.00 81.12 96 LYS A O 1
ATOM 761 N N . SER A 1 97 ? 14.501 2.820 -13.145 1.00 81.56 97 SER A N 1
ATOM 762 C CA . SER A 1 97 ? 14.517 2.506 -11.711 1.00 81.56 97 SER A CA 1
ATOM 763 C C . SER A 1 97 ? 13.785 1.200 -11.425 1.00 81.56 97 SER A C 1
ATOM 765 O O . SER A 1 97 ? 14.292 0.368 -10.672 1.00 81.56 97 SER A O 1
ATOM 767 N N . VAL A 1 98 ? 12.647 0.975 -12.090 1.00 79.44 98 VAL A N 1
ATOM 768 C CA . VAL A 1 98 ? 11.884 -0.276 -11.976 1.00 79.44 98 VAL A CA 1
ATOM 769 C C . VAL A 1 98 ? 12.741 -1.470 -12.401 1.00 79.44 98 VAL A C 1
ATOM 771 O O . VAL A 1 98 ? 12.918 -2.401 -11.620 1.00 79.44 98 VAL A O 1
ATOM 774 N N . ILE A 1 99 ? 13.376 -1.418 -13.578 1.00 79.19 99 ILE A N 1
ATOM 775 C CA . ILE A 1 99 ? 14.268 -2.491 -14.054 1.00 79.19 99 ILE A CA 1
ATOM 776 C C . ILE A 1 99 ? 15.408 -2.750 -13.056 1.00 79.19 99 ILE A C 1
ATOM 778 O O . ILE A 1 99 ? 15.747 -3.900 -12.783 1.00 79.19 99 ILE A O 1
ATOM 782 N N . GLN A 1 100 ? 15.997 -1.703 -12.468 1.00 72.94 100 GLN A N 1
ATOM 783 C CA . GLN A 1 100 ? 17.040 -1.867 -11.449 1.00 72.94 100 GLN A CA 1
ATOM 784 C C . GLN A 1 100 ? 16.549 -2.565 -10.175 1.00 72.94 100 GLN A C 1
ATOM 786 O O . GLN A 1 100 ? 17.351 -3.219 -9.506 1.00 72.94 100 GLN A O 1
ATOM 791 N N . TYR A 1 101 ? 15.273 -2.437 -9.809 1.00 75.12 101 TYR A N 1
ATOM 792 C CA . TYR A 1 101 ? 14.732 -3.125 -8.638 1.00 75.12 101 TYR A CA 1
ATOM 793 C C . TYR A 1 101 ? 14.664 -4.631 -8.858 1.00 75.12 101 TYR A C 1
ATOM 795 O O . TYR A 1 101 ? 15.169 -5.362 -8.007 1.00 75.12 101 TYR A O 1
ATOM 803 N N . PHE A 1 102 ? 14.200 -5.073 -10.030 1.00 72.94 102 PHE A N 1
ATOM 804 C CA . PHE A 1 102 ? 14.206 -6.490 -10.403 1.00 72.94 102 PHE A CA 1
ATOM 805 C C . PHE A 1 102 ? 15.617 -7.086 -10.425 1.00 72.94 102 PHE A C 1
ATOM 807 O O . PHE A 1 102 ? 15.818 -8.203 -9.957 1.00 72.94 102 PHE A O 1
ATOM 814 N N . LYS A 1 103 ? 16.630 -6.322 -10.867 1.00 68.25 103 LYS A N 1
ATOM 815 C CA . LYS A 1 103 ? 18.037 -6.769 -10.807 1.00 68.25 103 LYS A CA 1
ATOM 816 C C . LYS A 1 103 ? 18.499 -7.121 -9.389 1.00 68.25 103 LYS A C 1
ATOM 818 O O . LYS A 1 103 ? 19.333 -8.001 -9.232 1.00 68.25 103 LYS A O 1
ATOM 823 N N . LYS A 1 104 ? 18.008 -6.409 -8.369 1.00 62.06 104 LYS A N 1
ATOM 824 C CA . LYS A 1 104 ? 18.449 -6.561 -6.971 1.00 62.06 104 LYS A CA 1
ATOM 825 C C . LYS A 1 104 ? 17.727 -7.664 -6.200 1.00 62.06 104 LYS A C 1
ATOM 827 O O . LYS A 1 104 ? 18.115 -7.919 -5.072 1.00 62.06 104 LYS A O 1
ATOM 832 N N . GLU A 1 105 ? 16.640 -8.210 -6.729 1.00 57.84 105 GLU A N 1
ATOM 833 C CA . GLU A 1 105 ? 15.857 -9.254 -6.055 1.00 57.84 105 GLU A CA 1
ATOM 834 C C . GLU A 1 105 ? 16.231 -10.664 -6.528 1.00 57.84 105 GLU A C 1
ATOM 836 O O . GLU A 1 105 ? 15.958 -11.647 -5.849 1.00 57.84 105 GLU A O 1
ATOM 841 N N . LEU A 1 106 ? 16.911 -10.750 -7.673 1.00 54.78 106 LEU A N 1
ATOM 842 C CA . LEU A 1 106 ? 17.413 -11.989 -8.271 1.00 54.78 106 LEU A CA 1
ATOM 843 C C . LEU A 1 106 ? 18.895 -12.271 -7.933 1.00 54.78 106 LEU A C 1
ATOM 845 O O . LEU A 1 106 ? 19.464 -13.225 -8.461 1.00 54.78 106 LEU A O 1
ATOM 849 N N . LEU A 1 107 ? 19.507 -11.451 -7.068 1.00 46.50 107 LEU A N 1
ATOM 850 C CA . LEU A 1 107 ? 20.878 -11.568 -6.545 1.00 46.50 107 LEU A CA 1
ATOM 851 C C . LEU A 1 107 ? 20.844 -11.669 -5.019 1.00 46.50 107 LEU A C 1
ATOM 853 O O . LEU A 1 107 ? 21.626 -12.479 -4.476 1.00 46.50 107 LEU A O 1
#

Organism: NCBI:txid1032067